Protein AF-A0A5K0W8X0-F1 (afdb_monomer)

pLDDT: mean 86.09, std 15.87, range [51.78, 98.06]

Foldseek 3Di:
DDDDDDDDDDPDDDDPVVRVVVRLVRVVVVPVVPDFKDKDWAWDPDDPCPPDPDDDDPPPGDIDMFIDTDDSVVSVVVVVD

Nearest PDB structures (foldseek):
  7p4i-assembly1_C  TM=3.071E-01  e=4.068E+00  Homo sapiens
  4eg6-assembly3_B  TM=2.620E-01  e=7.980E+00  Trypanosoma brucei brucei TREU927

Structure (mmCIF, N/CA/C/O backbone):
data_AF-A0A5K0W8X0-F1
#
_entry.id   AF-A0A5K0W8X0-F1
#
loop_
_atom_site.group_PDB
_atom_site.id
_atom_site.type_symbol
_atom_site.label_atom_id
_atom_site.label_alt_id
_atom_site.label_comp_id
_atom_site.label_asym_id
_atom_site.label_entity_id
_atom_site.label_seq_id
_atom_site.pdbx_PDB_ins_code
_atom_site.Cartn_x
_atom_site.Cartn_y
_atom_site.Cartn_z
_atom_site.occupancy
_atom_site.B_iso_or_equiv
_atom_site.auth_seq_id
_atom_site.auth_comp_id
_atom_site.auth_asym_id
_atom_site.auth_atom_id
_atom_site.pdbx_PDB_model_num
ATOM 1 N N . MET A 1 1 ? -5.817 -7.976 14.115 1.00 72.12 1 MET A N 1
ATOM 2 C CA . MET A 1 1 ? -5.299 -9.032 13.211 1.00 72.12 1 MET A CA 1
ATOM 3 C C . MET 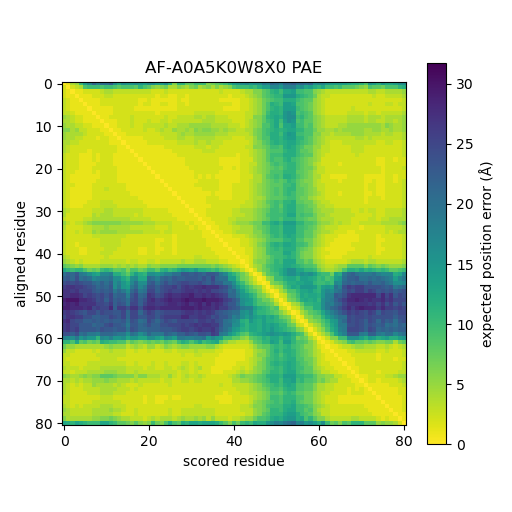A 1 1 ? -4.470 -8.324 12.144 1.00 72.12 1 MET A C 1
ATOM 5 O O . MET A 1 1 ? -4.723 -7.149 11.925 1.00 72.12 1 MET A O 1
ATOM 9 N N . CYS A 1 2 ? -3.479 -8.957 11.514 1.00 84.75 2 CYS A N 1
ATOM 10 C CA . CYS A 1 2 ? -2.711 -8.319 10.435 1.00 84.75 2 CYS A CA 1
ATOM 11 C C . CYS A 1 2 ? -2.831 -9.110 9.124 1.00 84.75 2 CYS A C 1
ATOM 13 O O . CYS A 1 2 ? -3.097 -10.317 9.124 1.00 84.75 2 CYS A O 1
ATOM 15 N N . GLY A 1 3 ? -2.671 -8.409 8.004 1.00 94.19 3 GLY A N 1
ATOM 16 C CA . GLY A 1 3 ? -2.639 -8.973 6.661 1.00 94.19 3 GLY A CA 1
ATOM 17 C C . GLY A 1 3 ? -1.468 -8.376 5.890 1.00 94.19 3 GLY A C 1
ATOM 18 O O . GLY A 1 3 ? -1.265 -7.167 5.932 1.00 94.19 3 GLY A O 1
ATOM 19 N N . ILE A 1 4 ? -0.693 -9.224 5.215 1.00 96.62 4 ILE A N 1
ATOM 20 C CA . ILE A 1 4 ? 0.461 -8.808 4.413 1.00 96.62 4 ILE A CA 1
ATOM 21 C C . ILE A 1 4 ? 0.211 -9.221 2.967 1.00 96.62 4 ILE A C 1
ATOM 23 O O . ILE A 1 4 ? -0.187 -10.353 2.693 1.00 96.62 4 ILE A O 1
ATOM 27 N N . PHE A 1 5 ? 0.470 -8.294 2.053 1.00 97.56 5 PHE A N 1
ATOM 28 C CA . PHE A 1 5 ? 0.447 -8.516 0.618 1.00 97.56 5 PHE A CA 1
ATOM 29 C C . PHE A 1 5 ? 1.664 -7.834 -0.008 1.00 97.56 5 PHE A C 1
ATOM 31 O O . PHE A 1 5 ? 1.985 -6.704 0.354 1.00 97.56 5 PHE A O 1
ATOM 38 N N . ALA A 1 6 ? 2.336 -8.513 -0.937 1.00 97.31 6 ALA A N 1
ATOM 39 C CA . ALA A 1 6 ? 3.510 -7.994 -1.627 1.00 97.31 6 ALA A CA 1
ATOM 40 C C . ALA A 1 6 ? 3.457 -8.348 -3.115 1.00 97.31 6 ALA A C 1
ATOM 42 O O . ALA A 1 6 ? 2.920 -9.386 -3.505 1.00 97.31 6 ALA A O 1
ATOM 43 N N . TYR A 1 7 ? 4.048 -7.484 -3.935 1.00 97.38 7 TYR A N 1
ATOM 44 C CA . TYR A 1 7 ? 4.190 -7.671 -5.371 1.00 97.38 7 TYR A CA 1
ATOM 45 C C . TYR A 1 7 ? 5.643 -7.429 -5.771 1.00 97.38 7 TYR A C 1
ATOM 47 O O . TYR A 1 7 ? 6.223 -6.417 -5.387 1.00 97.38 7 TYR A O 1
ATOM 55 N N . LEU A 1 8 ? 6.215 -8.356 -6.540 1.00 95.25 8 LEU A N 1
ATOM 56 C CA . LEU A 1 8 ? 7.576 -8.272 -7.060 1.00 95.25 8 LEU A CA 1
ATOM 57 C C . LEU A 1 8 ? 7.539 -8.571 -8.558 1.00 95.25 8 LEU A C 1
ATOM 59 O O . LEU A 1 8 ? 7.102 -9.644 -8.975 1.00 95.25 8 LEU A O 1
ATOM 63 N N . ASN A 1 9 ? 8.005 -7.626 -9.369 1.00 94.06 9 ASN A N 1
ATOM 64 C CA . ASN A 1 9 ? 8.231 -7.808 -10.799 1.00 94.06 9 ASN A CA 1
ATOM 65 C C . ASN A 1 9 ? 9.732 -7.880 -11.089 1.00 94.06 9 ASN A C 1
ATOM 67 O O . ASN A 1 9 ? 10.490 -7.006 -10.686 1.00 94.06 9 ASN A O 1
ATOM 71 N N . TYR A 1 10 ? 10.155 -8.905 -11.829 1.00 94.81 10 TYR A N 1
ATOM 72 C CA . TYR A 1 10 ? 11.542 -9.074 -12.252 1.00 94.81 10 TYR A CA 1
ATOM 73 C C . TYR A 1 10 ? 11.616 -9.157 -13.771 1.00 94.81 10 TYR A C 1
ATOM 75 O O . TYR A 1 10 ? 10.914 -9.963 -14.377 1.00 94.81 10 TYR A O 1
ATOM 83 N N . ASN A 1 11 ? 12.449 -8.308 -14.377 1.00 93.94 11 ASN A N 1
ATOM 84 C CA . ASN A 1 11 ? 12.602 -8.189 -15.830 1.00 93.94 11 ASN A CA 1
ATOM 85 C C . ASN A 1 11 ? 11.271 -7.980 -16.589 1.00 93.94 11 ASN A C 1
ATOM 87 O O . ASN A 1 11 ? 11.095 -8.421 -17.722 1.00 93.94 11 ASN A O 1
ATOM 91 N N . VAL A 1 12 ? 10.312 -7.314 -15.939 1.00 95.31 12 VAL A N 1
ATOM 92 C CA . VAL A 1 12 ? 9.019 -6.943 -16.517 1.00 95.31 12 VAL A CA 1
ATOM 93 C C . VAL A 1 12 ? 8.768 -5.481 -16.194 1.00 95.31 12 VAL A C 1
ATOM 95 O O . VAL A 1 12 ? 8.602 -5.120 -15.025 1.00 95.31 12 VAL A O 1
ATOM 98 N N . HIS A 1 13 ? 8.724 -4.650 -17.235 1.00 92.19 13 HIS A N 1
ATOM 99 C CA . HIS A 1 13 ? 8.409 -3.235 -17.098 1.00 92.19 13 HIS A CA 1
ATOM 100 C C . HIS A 1 13 ? 6.951 -3.063 -16.659 1.00 92.19 13 HIS A C 1
ATOM 102 O O . HIS A 1 13 ? 6.034 -3.614 -17.273 1.00 92.19 13 HIS A O 1
ATOM 108 N N . ARG A 1 14 ? 6.736 -2.309 -15.580 1.00 94.75 14 ARG A N 1
ATOM 109 C CA . ARG A 1 14 ? 5.415 -1.989 -15.033 1.00 94.75 14 ARG A CA 1
ATOM 110 C C . ARG A 1 14 ? 5.397 -0.535 -14.607 1.00 94.75 14 ARG A C 1
ATOM 112 O O . ARG A 1 14 ? 6.332 -0.061 -13.974 1.00 94.75 14 ARG A O 1
ATOM 119 N N . GLU A 1 15 ? 4.312 0.148 -14.932 1.00 94.19 15 GLU A N 1
ATOM 120 C CA . GLU A 1 15 ? 4.089 1.509 -14.461 1.00 94.19 15 GLU A CA 1
ATOM 121 C C . GLU A 1 15 ? 3.813 1.523 -12.954 1.00 94.19 15 GLU A C 1
ATOM 123 O O . GLU A 1 15 ? 3.166 0.615 -12.421 1.00 94.19 15 GLU A O 1
ATOM 128 N N . ARG A 1 16 ? 4.228 2.594 -12.266 1.00 92.06 16 ARG A N 1
ATOM 129 C CA . ARG A 1 16 ? 3.972 2.762 -10.826 1.00 92.06 16 ARG A CA 1
ATOM 130 C C . ARG A 1 16 ? 2.481 2.687 -10.492 1.00 92.06 16 ARG A C 1
ATOM 132 O O . ARG A 1 16 ? 2.116 2.068 -9.498 1.00 92.06 16 ARG A O 1
ATOM 139 N N . ARG A 1 17 ? 1.614 3.245 -11.345 1.00 94.19 17 ARG A N 1
ATOM 140 C CA . ARG A 1 17 ? 0.152 3.166 -11.185 1.00 94.19 17 ARG A CA 1
ATOM 141 C C . ARG A 1 17 ? -0.334 1.718 -11.105 1.00 94.19 17 ARG A C 1
ATOM 143 O O . ARG A 1 17 ? -1.107 1.395 -10.212 1.00 94.19 17 ARG A O 1
ATOM 150 N N . TYR A 1 18 ? 0.149 0.852 -11.996 1.00 96.31 18 TYR A N 1
ATOM 151 C CA . TYR A 1 18 ? -0.210 -0.566 -11.993 1.00 96.31 18 TYR A CA 1
ATOM 152 C C . TYR A 1 18 ? 0.225 -1.251 -10.691 1.00 96.31 18 TYR A C 1
ATOM 154 O O . TYR A 1 18 ? -0.543 -2.007 -10.101 1.00 96.31 18 TYR A O 1
ATOM 162 N N . ILE A 1 19 ? 1.443 -0.965 -10.217 1.00 96.06 19 ILE A N 1
ATOM 163 C CA . ILE A 1 19 ? 1.962 -1.510 -8.954 1.00 96.06 19 ILE A CA 1
ATOM 164 C C . ILE A 1 19 ? 1.073 -1.072 -7.781 1.00 96.06 19 ILE A C 1
ATOM 166 O O . ILE A 1 19 ? 0.647 -1.913 -6.992 1.00 96.06 19 ILE A O 1
ATOM 170 N N . LEU A 1 20 ? 0.740 0.219 -7.701 1.00 96.56 20 LEU A N 1
ATOM 171 C CA . LEU A 1 20 ? -0.138 0.777 -6.669 1.00 96.56 20 LEU A CA 1
ATOM 172 C C . LEU A 1 20 ? -1.522 0.117 -6.668 1.00 96.56 20 LEU A C 1
ATOM 174 O O . LEU A 1 20 ? -1.979 -0.350 -5.626 1.00 96.56 20 LEU A O 1
ATOM 178 N N . GLU A 1 21 ? -2.173 0.014 -7.830 1.00 97.31 21 GLU A N 1
ATOM 179 C CA . GLU A 1 21 ? -3.477 -0.647 -7.961 1.00 97.31 21 GLU A CA 1
ATOM 180 C C . GLU A 1 21 ? -3.438 -2.096 -7.474 1.00 97.31 21 GLU A C 1
ATOM 182 O O . GLU A 1 21 ? -4.351 -2.552 -6.781 1.00 97.31 21 GLU A O 1
ATOM 187 N N . LEU A 1 22 ? -2.372 -2.821 -7.815 1.00 97.75 22 LEU A N 1
ATOM 188 C CA . LEU A 1 22 ? -2.199 -4.217 -7.44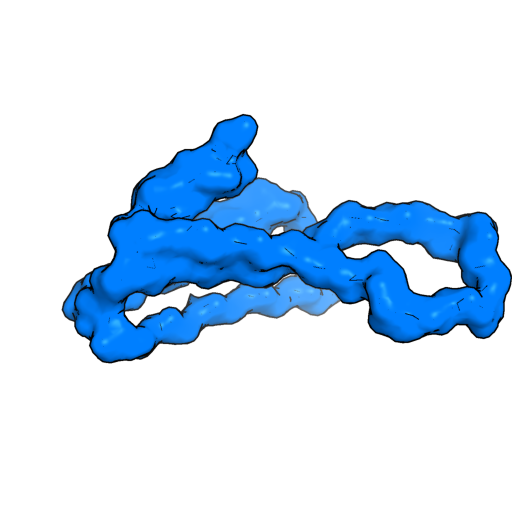0 1.00 97.75 22 LEU A CA 1
ATOM 189 C C . LEU A 1 22 ? -2.017 -4.358 -5.921 1.00 97.75 22 LEU A C 1
ATOM 191 O O . LEU A 1 22 ? -2.679 -5.199 -5.310 1.00 97.75 22 LEU A O 1
ATOM 195 N N . LEU A 1 23 ? -1.210 -3.491 -5.299 1.00 98.06 23 LEU A N 1
ATOM 196 C CA . LEU A 1 23 ? -1.049 -3.432 -3.842 1.00 98.06 23 LEU A CA 1
ATOM 197 C C . LEU A 1 23 ? -2.373 -3.109 -3.136 1.00 98.06 23 LEU A C 1
ATOM 199 O O . LEU A 1 23 ? -2.778 -3.850 -2.239 1.00 98.06 23 LEU A O 1
AT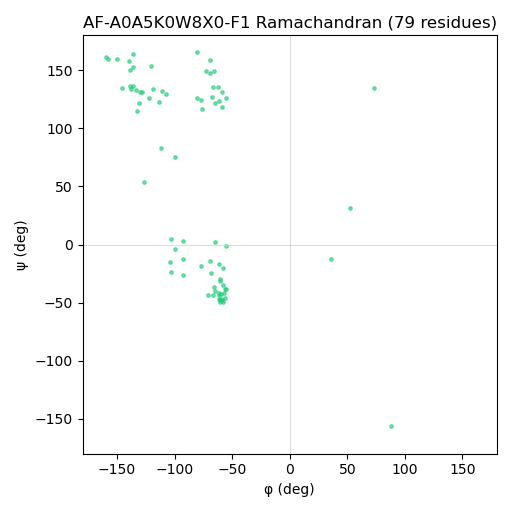OM 203 N N . PHE A 1 24 ? -3.094 -2.070 -3.567 1.00 97.56 24 PHE A N 1
ATOM 204 C CA . PHE A 1 24 ? -4.382 -1.700 -2.970 1.00 97.56 24 PHE A CA 1
ATOM 205 C C . PHE A 1 24 ? -5.424 -2.810 -3.109 1.00 97.56 24 PHE A C 1
ATOM 207 O O . PHE A 1 24 ? -6.131 -3.117 -2.152 1.00 97.56 24 PHE A O 1
ATOM 214 N N . ASN A 1 25 ? -5.502 -3.461 -4.270 1.00 97.94 25 ASN A N 1
ATOM 215 C CA . ASN A 1 25 ? -6.415 -4.583 -4.480 1.00 97.94 25 ASN A CA 1
ATOM 216 C C . ASN A 1 25 ? -6.051 -5.800 -3.620 1.00 97.94 25 ASN A C 1
ATOM 218 O O . ASN A 1 25 ? -6.947 -6.482 -3.119 1.00 97.94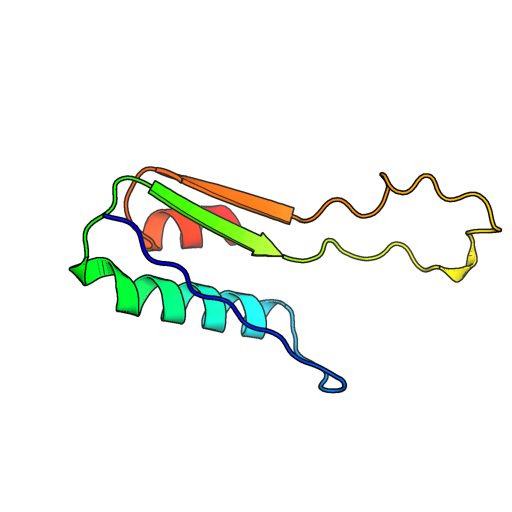 25 ASN A O 1
ATOM 222 N N . GLY A 1 26 ? -4.759 -6.060 -3.416 1.00 97.44 26 GLY A N 1
ATOM 223 C CA . GLY A 1 26 ? -4.290 -7.083 -2.489 1.00 97.44 26 GLY A CA 1
ATOM 224 C C . GLY A 1 26 ? -4.713 -6.793 -1.049 1.00 97.44 26 GLY A C 1
ATOM 225 O O . GLY A 1 26 ? -5.278 -7.668 -0.396 1.00 97.44 26 GLY A O 1
ATOM 226 N N . LEU A 1 27 ? -4.536 -5.553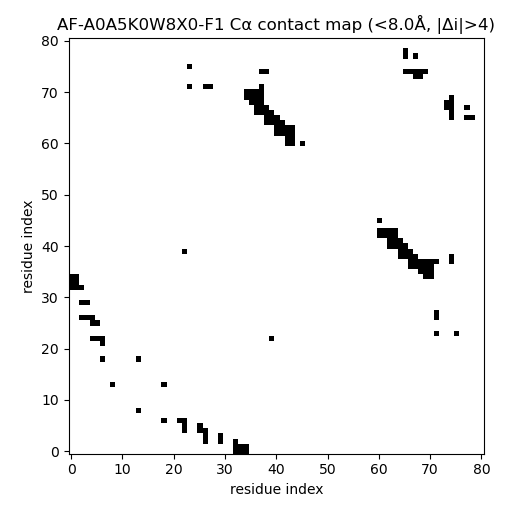 -0.581 1.00 97.00 27 LEU A N 1
ATOM 227 C CA . LEU A 1 27 ? -4.961 -5.137 0.759 1.00 97.00 27 LEU A CA 1
ATOM 228 C C . LEU A 1 27 ? -6.485 -5.189 0.942 1.00 97.00 27 LEU A C 1
ATOM 230 O O . LEU A 1 27 ? -6.948 -5.691 1.964 1.00 97.00 27 LEU A O 1
ATOM 234 N N . ARG A 1 28 ? -7.275 -4.781 -0.064 1.00 96.50 28 ARG A N 1
ATOM 235 C CA . ARG A 1 28 ? -8.749 -4.891 -0.036 1.00 96.50 28 ARG A CA 1
ATOM 236 C C . ARG A 1 28 ? -9.226 -6.324 0.212 1.00 96.50 28 ARG A C 1
ATOM 238 O O . ARG A 1 28 ? -10.174 -6.560 0.954 1.00 96.50 28 ARG A O 1
ATOM 245 N N . ARG A 1 29 ? -8.536 -7.313 -0.366 1.00 96.75 29 ARG A N 1
ATOM 246 C CA . ARG A 1 29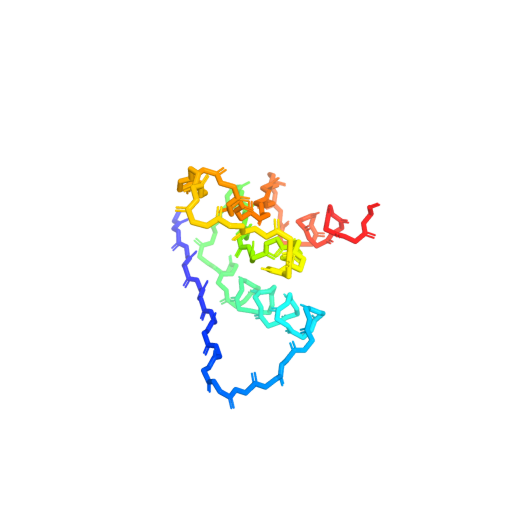 ? -8.842 -8.741 -0.155 1.00 96.75 29 ARG A CA 1
ATOM 247 C C . ARG A 1 29 ? -8.529 -9.229 1.256 1.00 96.75 29 ARG A C 1
ATOM 249 O O . ARG A 1 29 ? -8.970 -10.315 1.615 1.00 96.75 29 ARG A O 1
ATOM 256 N N . LEU A 1 30 ? -7.778 -8.462 2.040 1.00 96.19 30 LEU A N 1
ATOM 257 C CA . LEU A 1 30 ? -7.430 -8.778 3.422 1.00 96.19 30 LEU A CA 1
ATOM 258 C C . LEU A 1 30 ? -8.316 -8.041 4.436 1.00 96.19 30 LEU A C 1
ATOM 260 O O . LEU A 1 30 ? -8.211 -8.330 5.627 1.00 96.19 30 LEU A O 1
ATOM 264 N N . GLU A 1 31 ? -9.226 -7.160 3.996 1.00 93.94 31 GLU A N 1
ATOM 265 C CA . GLU A 1 31 ? -10.034 -6.339 4.911 1.00 93.94 31 GLU A CA 1
ATOM 266 C C . GLU A 1 31 ? -10.912 -7.154 5.860 1.00 93.94 31 GLU A C 1
ATOM 268 O O . GLU A 1 31 ? -11.119 -6.758 7.006 1.00 93.94 31 GLU A O 1
ATOM 273 N N . TYR A 1 32 ? -11.369 -8.329 5.423 1.00 94.00 32 TYR A N 1
ATOM 274 C CA . TYR A 1 32 ? -12.189 -9.233 6.232 1.00 94.00 32 TYR A CA 1
ATOM 275 C C . TYR A 1 32 ? -11.517 -9.665 7.549 1.00 94.00 32 TYR A C 1
ATOM 277 O O . TYR A 1 32 ? -12.200 -10.119 8.463 1.00 94.00 32 TYR A O 1
ATOM 285 N N . ARG A 1 33 ? -10.183 -9.549 7.656 1.00 94.25 33 ARG A N 1
ATOM 286 C CA . ARG A 1 33 ? -9.422 -9.884 8.870 1.00 94.25 33 ARG A CA 1
ATOM 287 C C . ARG A 1 33 ? -9.533 -8.820 9.963 1.00 94.25 33 ARG A C 1
ATOM 289 O O . ARG A 1 33 ? -9.238 -9.120 11.117 1.00 94.25 33 ARG A O 1
ATOM 296 N N . GLY A 1 34 ? -9.950 -7.604 9.612 1.00 93.12 34 GLY A N 1
ATOM 297 C CA . GLY A 1 34 ? -10.004 -6.464 10.522 1.00 93.12 34 GLY A CA 1
ATOM 298 C C . GLY A 1 34 ? -8.622 -5.888 10.853 1.00 93.12 34 GLY A C 1
ATOM 299 O O . GLY A 1 34 ? -7.670 -6.613 11.150 1.00 93.12 34 GLY A O 1
ATOM 300 N N . TYR A 1 35 ? -8.530 -4.563 10.805 1.00 94.50 35 TYR A N 1
ATOM 301 C CA . TYR A 1 35 ? -7.333 -3.761 11.051 1.00 94.50 35 TYR A CA 1
ATOM 302 C C . TYR A 1 35 ? -7.767 -2.336 11.433 1.00 94.50 35 TYR A C 1
ATOM 304 O O . TYR A 1 35 ? -8.896 -1.927 11.160 1.00 94.50 35 TYR A O 1
ATOM 312 N N . ASP A 1 36 ? -6.877 -1.607 12.089 1.00 95.62 36 ASP A N 1
ATOM 313 C CA . ASP A 1 36 ? -7.031 -0.221 12.545 1.00 95.62 36 ASP A CA 1
ATOM 314 C C . ASP A 1 36 ? -6.274 0.779 11.654 1.00 95.62 36 ASP A C 1
ATOM 316 O O . ASP A 1 36 ? -6.635 1.952 11.582 1.00 95.62 36 ASP A O 1
ATOM 320 N N . SER A 1 37 ? -5.250 0.307 10.944 1.00 95.88 37 SER A N 1
ATOM 321 C CA . SER A 1 37 ? -4.409 1.100 10.050 1.00 95.88 37 SER A CA 1
ATOM 322 C C . SER A 1 37 ? -3.869 0.266 8.886 1.00 95.88 37 SER A C 1
ATOM 324 O O . SER A 1 37 ? -3.814 -0.966 8.946 1.00 95.88 37 SER A O 1
ATOM 326 N N . ALA A 1 38 ? -3.465 0.936 7.809 1.00 96.50 38 ALA A N 1
ATOM 327 C CA . ALA A 1 38 ? -2.851 0.308 6.647 1.00 96.50 38 ALA A CA 1
ATOM 328 C C . ALA A 1 38 ? -1.685 1.141 6.109 1.00 96.50 38 ALA A C 1
ATOM 330 O O . ALA A 1 38 ? -1.597 2.351 6.322 1.00 96.50 38 ALA A O 1
ATOM 331 N N . GLY A 1 39 ? -0.789 0.490 5.372 1.00 96.56 39 GLY A N 1
ATOM 332 C CA . GLY A 1 39 ? 0.312 1.171 4.714 1.00 96.56 39 GLY A CA 1
ATOM 333 C C . GLY A 1 39 ? 0.896 0.375 3.560 1.00 96.56 39 GLY A C 1
ATOM 334 O O . GLY A 1 39 ? 0.693 -0.835 3.452 1.00 96.56 39 GLY A O 1
ATOM 335 N N . ILE A 1 40 ? 1.618 1.080 2.696 1.00 97.19 40 ILE A N 1
ATOM 336 C CA . ILE A 1 40 ? 2.373 0.516 1.576 1.00 97.19 40 ILE A CA 1
ATOM 337 C C . ILE A 1 40 ? 3.751 1.170 1.504 1.00 97.19 40 ILE A C 1
ATOM 339 O O . ILE A 1 40 ? 3.935 2.313 1.918 1.00 97.19 40 ILE A O 1
ATOM 343 N N . SER A 1 41 ? 4.715 0.435 0.962 1.00 95.75 41 SER A N 1
ATOM 344 C CA . SER A 1 41 ? 6.063 0.921 0.685 1.00 95.75 41 SER A CA 1
ATOM 345 C C . SER A 1 41 ? 6.398 0.609 -0.767 1.00 95.75 41 SER A C 1
ATOM 347 O O . SER A 1 41 ? 6.196 -0.525 -1.198 1.00 95.75 41 SER A O 1
ATOM 349 N N . ILE A 1 42 ? 6.899 1.594 -1.509 1.00 93.62 42 ILE A N 1
ATOM 350 C CA . ILE A 1 42 ? 7.327 1.448 -2.907 1.00 93.62 42 ILE A CA 1
ATOM 351 C C . ILE A 1 42 ? 8.661 2.157 -3.139 1.00 93.62 42 ILE A C 1
ATOM 353 O O . ILE A 1 42 ? 9.061 3.011 -2.351 1.00 93.62 42 ILE A O 1
ATOM 357 N N . ASP A 1 43 ? 9.333 1.843 -4.240 1.00 88.38 43 ASP A N 1
ATOM 358 C CA . ASP A 1 43 ? 10.574 2.523 -4.605 1.00 88.38 43 ASP A CA 1
ATOM 359 C C . ASP A 1 43 ? 10.324 4.000 -4.952 1.00 88.38 43 ASP A C 1
ATOM 361 O O . ASP A 1 43 ? 9.376 4.345 -5.677 1.00 88.38 43 ASP A O 1
ATOM 365 N N . SER A 1 44 ? 11.194 4.873 -4.436 1.00 84.81 44 SER A N 1
ATOM 366 C CA . SER A 1 44 ? 11.258 6.277 -4.842 1.00 84.81 44 SER A CA 1
ATOM 367 C C . SER A 1 44 ? 11.782 6.406 -6.267 1.00 84.81 44 SER A C 1
ATOM 369 O O . SER A 1 44 ? 12.407 5.493 -6.809 1.00 84.81 44 SER A O 1
ATOM 371 N N . ASP A 1 45 ? 11.485 7.537 -6.907 1.00 78.56 45 ASP A N 1
ATOM 372 C CA . ASP A 1 45 ? 12.068 7.834 -8.210 1.00 78.56 45 ASP A CA 1
ATOM 373 C C . ASP A 1 45 ? 13.591 7.863 -8.095 1.00 78.56 45 ASP A C 1
ATOM 375 O O . ASP A 1 45 ? 14.166 8.653 -7.345 1.00 78.56 45 ASP A O 1
ATOM 379 N N . SER A 1 46 ? 14.250 6.965 -8.826 1.00 63.91 46 SER A N 1
ATOM 380 C CA . SER A 1 46 ? 15.703 6.922 -8.885 1.00 63.91 46 SER A CA 1
ATOM 381 C C . SER A 1 46 ? 16.213 8.198 -9.548 1.00 63.91 46 SER A C 1
ATOM 383 O O . SER A 1 46 ? 15.898 8.461 -10.711 1.00 63.91 46 SER A O 1
ATOM 385 N N . VAL A 1 47 ? 17.052 8.956 -8.845 1.00 57.66 47 VAL A N 1
ATOM 386 C CA . VAL A 1 47 ? 17.914 9.957 -9.486 1.00 57.66 47 VAL A CA 1
ATOM 387 C C . VAL A 1 47 ? 18.792 9.221 -10.512 1.00 57.66 47 VAL A C 1
ATOM 389 O O . VAL A 1 47 ? 19.351 8.174 -10.161 1.00 57.66 47 VAL A O 1
ATOM 392 N N . PRO A 1 48 ? 18.906 9.691 -11.772 1.00 53.72 48 PRO A N 1
ATOM 393 C CA . PRO A 1 48 ? 19.674 8.993 -12.794 1.00 53.72 48 PRO A CA 1
ATOM 394 C C . PRO A 1 48 ? 21.102 8.753 -12.312 1.00 53.72 48 PRO A C 1
ATOM 396 O O . PRO A 1 48 ? 21.817 9.676 -11.933 1.00 53.72 48 PRO A O 1
ATOM 399 N N . SER A 1 49 ? 21.537 7.499 -12.366 1.00 53.56 49 SER A N 1
ATOM 400 C CA . SER A 1 49 ? 22.858 7.043 -11.917 1.00 53.56 49 SER A CA 1
ATOM 401 C C . SER A 1 49 ? 24.030 7.612 -12.736 1.00 53.56 49 SER A C 1
ATOM 403 O O . SER A 1 49 ? 25.175 7.247 -12.484 1.00 53.56 49 SER A O 1
ATOM 405 N N . ALA A 1 50 ? 23.761 8.471 -13.726 1.00 55.06 50 ALA A N 1
ATOM 406 C CA . ALA A 1 50 ? 24.755 9.026 -14.642 1.00 55.06 50 ALA A CA 1
ATOM 407 C C . ALA A 1 50 ? 25.734 10.004 -13.964 1.00 55.06 50 ALA A C 1
ATOM 409 O O . ALA A 1 50 ? 26.869 10.110 -14.416 1.00 55.06 50 ALA A O 1
ATOM 410 N N . ASP A 1 51 ? 25.345 10.630 -12.847 1.00 54.38 51 ASP A N 1
ATOM 411 C CA . ASP A 1 51 ? 26.189 11.606 -12.136 1.00 54.38 51 ASP A CA 1
ATOM 412 C C . ASP A 1 51 ? 26.842 11.053 -10.861 1.00 54.38 51 ASP A C 1
ATOM 414 O O . ASP A 1 51 ? 27.498 11.786 -10.118 1.00 54.38 51 ASP A O 1
ATOM 418 N N . LEU A 1 52 ? 26.683 9.760 -10.563 1.00 56.62 52 LEU A N 1
ATOM 419 C CA . LEU A 1 52 ? 27.026 9.246 -9.241 1.00 56.62 52 LEU A CA 1
ATOM 420 C C . LEU A 1 52 ? 28.232 8.307 -9.253 1.00 56.62 52 LEU A C 1
ATOM 422 O O . LEU A 1 52 ? 28.142 7.078 -9.248 1.00 56.62 52 LEU A O 1
ATOM 426 N N . GLY A 1 53 ? 29.407 8.934 -9.223 1.00 52.94 53 GLY A N 1
ATOM 427 C CA . GLY A 1 53 ? 30.675 8.264 -8.973 1.00 52.94 53 GLY A CA 1
ATOM 428 C C . GLY A 1 53 ? 30.716 7.612 -7.587 1.00 52.94 53 GLY A C 1
ATOM 429 O O . GLY A 1 53 ? 30.539 8.302 -6.595 1.00 52.94 53 GLY A O 1
ATOM 430 N N . ARG A 1 54 ? 30.975 6.294 -7.559 1.00 54.34 54 ARG A N 1
ATOM 431 C CA . ARG A 1 54 ? 31.560 5.392 -6.524 1.00 54.34 54 ARG A CA 1
ATOM 432 C C . ARG A 1 54 ? 31.317 5.569 -5.007 1.00 54.34 54 ARG A C 1
ATOM 434 O O . ARG A 1 54 ? 31.598 4.618 -4.290 1.00 54.34 54 ARG A O 1
ATOM 441 N N . ASN A 1 55 ? 30.778 6.673 -4.503 1.00 56.12 55 ASN A N 1
ATOM 442 C CA . ASN A 1 55 ? 30.635 6.984 -3.080 1.00 56.12 55 ASN A CA 1
ATOM 443 C C . ASN A 1 55 ? 29.184 7.342 -2.736 1.00 56.12 55 ASN A C 1
ATOM 445 O O . ASN A 1 55 ? 28.909 8.394 -2.160 1.00 56.12 55 ASN A O 1
ATOM 449 N N . PHE A 1 56 ? 28.236 6.474 -3.079 1.00 54.16 56 PHE A N 1
ATOM 450 C CA . PHE A 1 56 ? 26.903 6.609 -2.509 1.00 54.16 56 PHE A CA 1
ATOM 451 C C . PHE A 1 56 ? 26.893 6.092 -1.072 1.00 54.16 56 PHE A C 1
ATOM 453 O O . PHE A 1 56 ? 27.197 4.915 -0.854 1.00 54.16 56 PHE A O 1
ATOM 460 N N . PRO A 1 57 ? 26.476 6.899 -0.084 1.00 52.75 57 PRO A N 1
ATOM 461 C CA . PRO A 1 57 ? 26.031 6.330 1.171 1.00 52.75 57 PRO A CA 1
ATOM 462 C C . PRO A 1 57 ? 24.802 5.463 0.870 1.00 52.75 57 PRO A C 1
ATOM 464 O O . PRO A 1 57 ? 23.892 5.896 0.159 1.00 52.75 57 PRO A O 1
ATOM 467 N N . ALA A 1 58 ? 24.738 4.261 1.445 1.00 54.12 58 ALA A N 1
ATOM 468 C CA . ALA A 1 58 ? 23.607 3.328 1.336 1.00 54.12 58 ALA A CA 1
ATOM 469 C C . ALA A 1 58 ? 22.236 3.923 1.762 1.00 54.12 58 ALA A C 1
ATOM 471 O O . ALA A 1 58 ? 21.214 3.258 1.664 1.00 54.12 58 ALA A O 1
ATOM 472 N N . ASN A 1 59 ? 22.221 5.184 2.207 1.00 51.78 59 ASN A N 1
ATOM 473 C CA . ASN A 1 59 ? 21.092 5.956 2.712 1.00 51.78 59 ASN A CA 1
ATOM 474 C C . ASN A 1 59 ? 20.349 6.808 1.656 1.00 51.78 59 ASN A C 1
ATOM 476 O O . ASN A 1 59 ? 19.461 7.568 2.037 1.00 51.78 59 ASN A O 1
ATOM 480 N N . SER A 1 60 ? 20.712 6.762 0.362 1.00 54.81 60 SER A N 1
ATOM 481 C CA . SER A 1 60 ? 20.061 7.621 -0.658 1.00 54.81 60 SER A CA 1
ATOM 482 C C . SER A 1 60 ? 18.863 6.994 -1.388 1.00 54.81 60 SER A C 1
ATOM 484 O O . SER A 1 60 ? 18.102 7.721 -2.020 1.00 54.81 60 SER A O 1
ATOM 486 N N . MET A 1 61 ? 18.636 5.681 -1.262 1.00 63.66 61 MET A N 1
ATOM 487 C CA . MET A 1 61 ? 17.425 5.019 -1.768 1.00 63.66 61 MET A CA 1
ATOM 488 C C . MET A 1 61 ? 16.436 4.805 -0.626 1.00 63.66 61 MET A C 1
ATOM 490 O O . MET A 1 61 ? 16.278 3.704 -0.104 1.00 63.66 61 MET A O 1
ATOM 494 N N . ASN A 1 62 ? 15.781 5.887 -0.212 1.00 77.62 62 ASN A N 1
ATOM 495 C CA . ASN A 1 62 ? 14.690 5.778 0.747 1.00 77.62 62 ASN A CA 1
ATOM 496 C C . ASN A 1 62 ? 13.416 5.356 0.005 1.00 77.62 62 ASN A C 1
ATOM 498 O O . ASN A 1 62 ? 13.045 6.025 -0.967 1.00 77.62 62 ASN A O 1
ATOM 502 N N . PRO A 1 63 ? 12.740 4.272 0.419 1.00 88.25 63 PRO A N 1
ATOM 503 C CA . PRO A 1 63 ? 11.452 3.921 -0.152 1.00 88.25 63 PRO A CA 1
ATOM 504 C C . PRO A 1 63 ? 10.407 4.987 0.200 1.00 88.25 63 PRO A C 1
ATOM 506 O O . PRO A 1 63 ? 10.451 5.603 1.268 1.00 88.25 63 PRO A O 1
ATOM 509 N N . LEU A 1 64 ? 9.438 5.184 -0.689 1.00 91.06 64 LEU A N 1
ATOM 510 C CA . LEU A 1 64 ? 8.239 5.959 -0.399 1.00 91.06 64 LEU A CA 1
ATOM 511 C C . LEU A 1 64 ? 7.310 5.108 0.461 1.00 91.06 64 LEU A C 1
ATOM 513 O O . LEU A 1 64 ? 6.829 4.063 0.018 1.00 91.06 64 LEU A O 1
ATOM 517 N N . VAL A 1 65 ? 7.064 5.561 1.688 1.00 94.25 65 VAL A N 1
ATOM 518 C CA . VAL A 1 65 ? 6.228 4.863 2.666 1.00 94.25 65 VAL A CA 1
ATOM 519 C C . VAL A 1 65 ? 4.971 5.679 2.933 1.00 94.25 65 VAL A C 1
ATOM 521 O O . VAL A 1 65 ? 5.046 6.810 3.407 1.00 94.25 65 VAL A O 1
ATOM 524 N N . PHE A 1 66 ? 3.815 5.067 2.699 1.00 95.31 66 PHE A N 1
ATOM 525 C CA . PHE A 1 66 ? 2.502 5.640 2.973 1.00 95.31 66 PHE A CA 1
ATOM 526 C C . PHE A 1 66 ? 1.853 4.874 4.119 1.00 95.31 66 PHE A C 1
ATOM 528 O O . PHE A 1 66 ? 1.846 3.641 4.120 1.00 95.31 66 PHE A O 1
ATOM 535 N N . ARG A 1 67 ? 1.325 5.595 5.108 1.00 95.94 67 ARG A N 1
ATOM 536 C CA . ARG A 1 67 ? 0.668 5.032 6.294 1.00 95.94 67 ARG A CA 1
ATOM 537 C C . ARG A 1 67 ? -0.571 5.853 6.591 1.00 95.94 67 ARG A C 1
ATOM 539 O O . ARG A 1 67 ? -0.482 7.075 6.603 1.00 95.94 67 ARG A O 1
ATOM 546 N N . GLN A 1 68 ? -1.681 5.182 6.855 1.00 97.12 68 GLN A N 1
ATOM 547 C CA . GLN A 1 68 ? -2.953 5.834 7.113 1.00 97.12 68 GLN A CA 1
ATOM 548 C C . GLN A 1 68 ? -3.759 5.037 8.141 1.00 97.12 68 GLN A C 1
ATOM 550 O O . GLN A 1 68 ? -3.862 3.810 8.053 1.00 97.12 68 GLN A O 1
ATOM 555 N N . GLU A 1 69 ? -4.330 5.737 9.119 1.00 95.56 69 GLU A N 1
ATOM 556 C CA . GLU A 1 69 ? -5.324 5.164 10.030 1.00 95.56 69 GLU A CA 1
ATOM 557 C C . GLU A 1 69 ? -6.655 4.959 9.297 1.00 95.56 69 GLU A C 1
ATOM 559 O O . GLU A 1 69 ? -6.997 5.707 8.382 1.00 95.56 69 GLU A O 1
ATOM 564 N N . GLY A 1 70 ? -7.425 3.947 9.692 1.00 92.12 70 GLY A N 1
ATOM 565 C CA . GLY A 1 70 ? -8.706 3.626 9.072 1.00 92.12 70 GLY A CA 1
ATOM 566 C C . GLY A 1 70 ? -8.601 2.673 7.877 1.00 92.12 70 GLY A C 1
ATOM 567 O O . GLY A 1 70 ? -7.694 1.849 7.781 1.00 92.12 70 GLY A O 1
ATOM 568 N N . LYS A 1 71 ? -9.603 2.724 6.987 1.00 92.81 71 LYS A N 1
ATOM 569 C CA . LYS A 1 71 ? -9.786 1.744 5.897 1.00 92.81 71 LYS A CA 1
ATOM 570 C C . LYS A 1 71 ? -8.885 2.004 4.681 1.00 92.81 71 LYS A C 1
ATOM 572 O O . LYS A 1 71 ? -8.374 3.109 4.517 1.00 92.81 71 LYS A O 1
ATOM 577 N N . ILE A 1 72 ? -8.761 1.014 3.778 1.00 93.88 72 ILE A N 1
ATOM 578 C CA . ILE A 1 72 ? -7.879 1.106 2.595 1.00 93.88 72 ILE A CA 1
ATOM 579 C C . ILE A 1 72 ? -8.234 2.310 1.720 1.00 93.88 72 ILE A C 1
ATOM 581 O O . ILE A 1 72 ? -7.338 2.959 1.193 1.00 93.88 72 ILE A O 1
ATOM 585 N N . ASP A 1 73 ? -9.511 2.675 1.615 1.00 94.69 73 ASP A N 1
ATOM 586 C CA . ASP A 1 73 ? -9.923 3.836 0.822 1.00 94.69 73 ASP A CA 1
ATOM 587 C C . ASP A 1 73 ? -9.320 5.164 1.312 1.00 94.69 73 ASP A C 1
ATOM 589 O O . ASP A 1 73 ? -9.083 6.054 0.498 1.00 94.69 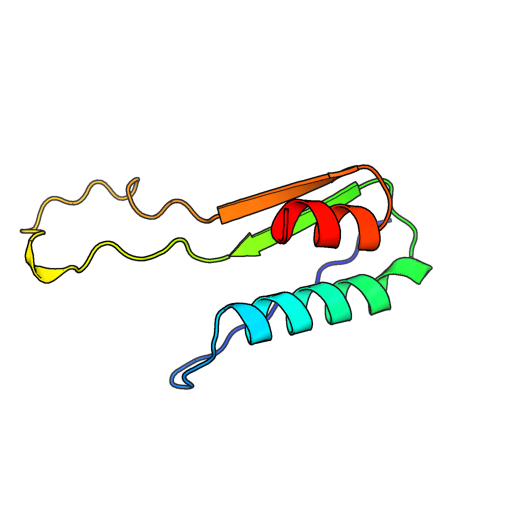73 ASP A O 1
ATOM 593 N N . GLN A 1 74 ? -9.026 5.304 2.611 1.00 95.44 74 GLN A N 1
ATOM 594 C CA . GLN A 1 74 ? -8.334 6.491 3.129 1.00 95.44 74 GLN A CA 1
ATOM 595 C C . GLN A 1 74 ? -6.867 6.501 2.694 1.00 95.44 74 GLN A C 1
ATOM 597 O O . GLN A 1 74 ? -6.369 7.528 2.239 1.00 95.44 74 GLN A O 1
ATOM 602 N N . LEU A 1 75 ? -6.195 5.346 2.766 1.00 96.44 75 LEU A N 1
ATOM 603 C CA . LEU A 1 75 ? -4.823 5.193 2.281 1.00 96.44 75 LEU A CA 1
ATOM 604 C C . LEU A 1 75 ? -4.734 5.511 0.783 1.00 96.44 75 LEU A C 1
ATOM 606 O O . LEU A 1 75 ? -3.831 6.221 0.356 1.00 96.44 75 LEU A O 1
ATOM 610 N N . VAL A 1 76 ? -5.696 5.037 -0.011 1.00 96.12 76 VAL A N 1
ATOM 611 C CA . VAL A 1 76 ? -5.760 5.312 -1.453 1.00 96.12 76 VAL A CA 1
ATOM 612 C C . VAL A 1 76 ? -5.861 6.813 -1.714 1.00 96.12 76 VAL A C 1
ATOM 614 O O . VAL A 1 76 ? -5.101 7.325 -2.529 1.00 96.12 76 VAL A O 1
ATOM 617 N N . ARG A 1 77 ? -6.741 7.531 -1.003 1.00 95.31 77 ARG A N 1
ATOM 618 C CA . ARG A 1 77 ? -6.851 8.995 -1.128 1.00 95.31 77 ARG A CA 1
ATOM 619 C C . ARG A 1 77 ? -5.531 9.689 -0.802 1.00 95.31 77 ARG A C 1
ATOM 621 O O . ARG A 1 77 ? -5.051 10.440 -1.636 1.00 95.31 77 ARG A O 1
ATOM 628 N N . SER A 1 78 ? -4.883 9.329 0.310 1.00 94.19 78 SER A N 1
ATOM 629 C CA . SER A 1 78 ? -3.600 9.930 0.721 1.00 94.19 78 SER A CA 1
ATOM 630 C C . SER A 1 78 ? -2.435 9.722 -0.255 1.00 94.19 78 SER A C 1
ATOM 632 O O . SER A 1 78 ? -1.412 10.384 -0.132 1.00 94.19 78 SER A O 1
ATOM 634 N N . VAL A 1 79 ? -2.546 8.764 -1.180 1.00 93.00 7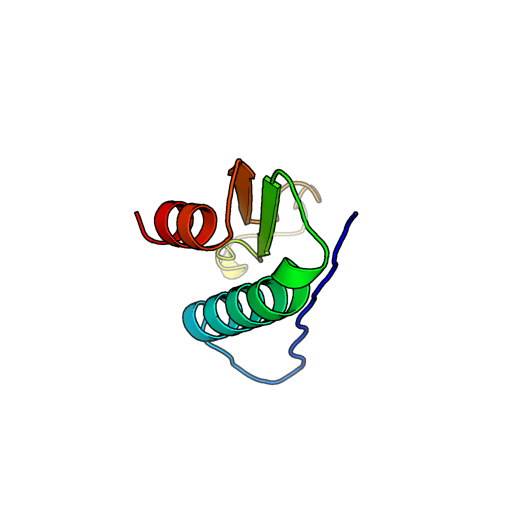9 VAL A N 1
ATOM 635 C CA . VAL A 1 79 ? -1.504 8.472 -2.177 1.00 93.00 79 VAL A CA 1
ATOM 636 C C . VAL A 1 79 ? -1.734 9.245 -3.479 1.00 93.00 79 VAL A C 1
ATOM 638 O O . VAL A 1 79 ? -0.783 9.467 -4.226 1.00 93.00 79 VAL A O 1
ATOM 641 N N . TYR A 1 80 ? -2.983 9.612 -3.779 1.00 89.56 80 TYR A N 1
ATOM 642 C CA . TYR A 1 80 ? -3.354 10.317 -5.011 1.00 89.56 80 TYR A CA 1
ATOM 643 C C . TYR A 1 80 ? -3.631 11.815 -4.817 1.00 89.56 80 TYR A C 1
ATOM 645 O O . TYR A 1 80 ? -3.696 12.529 -5.819 1.00 89.56 80 TYR A O 1
ATOM 653 N N . GLU A 1 81 ? -3.823 12.268 -3.578 1.00 80.19 81 GLU A N 1
ATOM 654 C CA . GLU A 1 81 ? -3.868 13.685 -3.178 1.00 80.19 81 GLU A CA 1
ATOM 655 C C . GLU A 1 81 ? -2.455 14.246 -2.968 1.00 80.19 81 GLU A C 1
ATOM 657 O O . GLU A 1 81 ? -2.225 15.395 -3.410 1.00 80.19 81 GLU A O 1
#

Secondary structure (DSSP, 8-state):
---------SS----HHHHHHHHHHHHHTTGGG--SEEE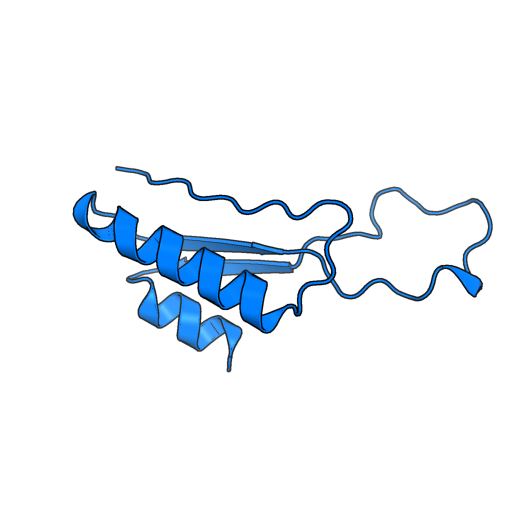EEEPPPPPPGGG--S---TTS-PPEEEEEES-HHHHHHHHH-

Mean predicted aligned error: 7.01 Å

Organism: NCBI:txid210225

Radius of gyration: 15.35 Å; Cα contacts (8 Å, |Δi|>4): 77; chains: 1; bounding box: 44×24×30 Å

InterPro domains:
  IPR017932 Glutamine amidotransferase type 2 domain [PS51278] (2-81)
  IPR029055 Nucleophile aminohydrolases, N-terminal [G3DSA:3.60.20.10] (2-81)
  IPR029055 Nucleophile aminohydrolases, N-terminal [SSF56235] (2-46)

Solvent-accessible surface area (backbone atoms only — not comparable to full-atom values): 5449 Å² total; per-residue (Å²): 100,89,77,87,74,85,88,87,76,78,100,56,94,74,57,69,67,59,54,50,53,53,52,53,54,46,49,61,74,39,53,88,63,45,69,66,54,47,69,54,75,43,82,48,86,75,75,73,73,87,79,64,74,95,72,75,64,89,78,77,78,58,61,46,71,48,76,29,71,47,56,69,71,54,40,53,48,70,73,76,110

Sequence (81 aa):
MCGIFAYLNYNVHRERRYILELLFNGLRRLEYRGYDSAGISIDSDSVPSADLGRNFPANSMNPLVFRQEGKIDQLVRSVYE